Protein AF-A0A1F5KHG3-F1 (afdb_monomer)

Sequence (139 aa):
MATGLIWLKSSYGKFASGNFVQNLGGTLEKFASKNPYPWEKSFLNQVALPNASFLGTLVLWGEAFAALALTLVSLSLLLKVKTPDFARIILVLGLLVGVILNLIFFLAAGWTSPSTESVNLIMLAIQAIAVVSILRQKA

Secondary structure (DSSP, 8-state):
-HHHHHHHHHHHHHHHHS-HHHHHHHHHHHHHHH-S-HHHHHHIIIIITTTHHHHHHHHHHHHHHHHHIIIIIHHHHHTT----TTHHHHHHHHHHHHHHHHHHHHHHHGGG-HHHHHHHHHHHHHHHHHHHHHHHTT-

Mean predicted aligned error: 3.02 Å

pLDDT: mean 95.53, std 6.14, range [46.94, 98.5]

Structure (mmCIF, N/CA/C/O backbone):
data_AF-A0A1F5KHG3-F1
#
_entry.id   AF-A0A1F5KHG3-F1
#
loop_
_atom_site.group_PDB
_atom_site.id
_atom_site.type_symbol
_atom_site.label_atom_id
_atom_site.label_alt_id
_atom_site.label_comp_id
_atom_site.label_asym_id
_atom_site.label_entity_id
_atom_site.label_seq_id
_atom_site.pdbx_PDB_ins_code
_atom_site.Cartn_x
_atom_site.Cartn_y
_atom_site.Cartn_z
_atom_site.occupancy
_atom_site.B_iso_or_equiv
_atom_site.auth_seq_id
_atom_site.auth_comp_id
_atom_site.auth_asym_id
_atom_site.auth_atom_id
_atom_site.pdbx_PDB_model_num
ATOM 1 N N . MET A 1 1 ? -3.533 -1.345 12.931 1.00 82.62 1 MET A N 1
ATOM 2 C CA . MET A 1 1 ? -2.457 -0.390 13.290 1.00 82.62 1 MET A CA 1
ATOM 3 C C . MET A 1 1 ? -1.131 -0.673 12.582 1.00 82.62 1 MET A C 1
ATOM 5 O O . MET A 1 1 ? -0.690 0.204 11.857 1.00 82.62 1 MET A O 1
ATOM 9 N N . ALA A 1 2 ? -0.508 -1.854 12.724 1.00 91.00 2 ALA A N 1
ATOM 10 C CA . ALA A 1 2 ? 0.825 -2.128 12.151 1.00 91.00 2 ALA A CA 1
ATOM 11 C C . ALA A 1 2 ? 0.941 -1.845 10.636 1.00 91.00 2 ALA A C 1
ATOM 13 O O . ALA A 1 2 ? 1.841 -1.128 10.212 1.00 91.00 2 ALA A O 1
ATOM 14 N N . THR A 1 3 ? -0.015 -2.318 9.831 1.00 95.06 3 THR A N 1
ATOM 15 C CA . THR A 1 3 ? -0.063 -2.038 8.383 1.00 95.06 3 THR A CA 1
ATOM 16 C C . THR A 1 3 ? -0.216 -0.547 8.075 1.00 95.06 3 THR A C 1
ATOM 18 O O . THR A 1 3 ? 0.381 -0.061 7.122 1.00 95.06 3 THR A O 1
ATOM 21 N N . GLY A 1 4 ? -0.950 0.199 8.907 1.00 96.19 4 GLY A N 1
ATOM 22 C CA . GLY A 1 4 ? -1.072 1.654 8.794 1.00 96.19 4 GLY A CA 1
ATOM 23 C C . GLY A 1 4 ? 0.258 2.379 8.993 1.00 96.19 4 GLY A C 1
ATOM 24 O O . GLY A 1 4 ? 0.570 3.279 8.224 1.00 96.19 4 GLY A O 1
ATOM 25 N N . LEU A 1 5 ? 1.079 1.941 9.954 1.00 96.31 5 LEU A N 1
ATOM 26 C CA . LEU A 1 5 ? 2.409 2.518 10.189 1.00 96.31 5 LEU A CA 1
ATOM 27 C C . LEU A 1 5 ? 3.381 2.236 9.035 1.00 96.31 5 LEU A C 1
ATOM 29 O O . LEU A 1 5 ? 4.178 3.102 8.679 1.00 96.31 5 LEU A O 1
ATOM 33 N N . ILE A 1 6 ? 3.295 1.048 8.426 1.00 96.56 6 ILE A N 1
ATOM 34 C CA . ILE A 1 6 ? 4.078 0.710 7.228 1.00 96.56 6 ILE A CA 1
ATOM 35 C C . ILE A 1 6 ? 3.695 1.642 6.074 1.00 96.56 6 ILE A C 1
ATOM 37 O O . ILE A 1 6 ? 4.574 2.258 5.468 1.00 96.56 6 ILE A O 1
ATOM 41 N N . TRP A 1 7 ? 2.392 1.804 5.820 1.00 97.56 7 TRP A N 1
ATOM 42 C CA . T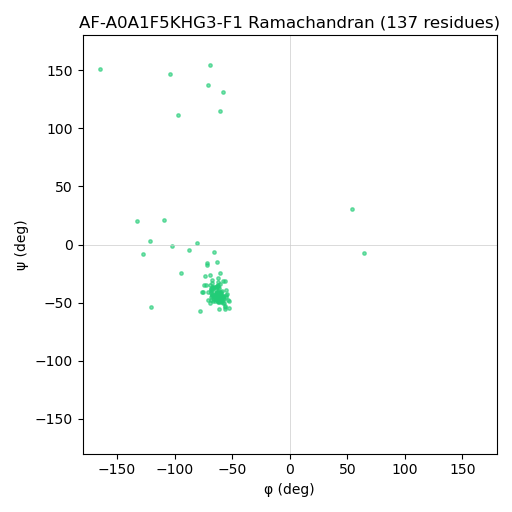RP A 1 7 ? 1.902 2.738 4.808 1.00 97.56 7 TRP A CA 1
ATOM 43 C C . TRP A 1 7 ? 2.316 4.175 5.104 1.00 97.56 7 TRP A C 1
ATOM 45 O O . TRP A 1 7 ? 2.755 4.861 4.191 1.00 97.56 7 TRP A O 1
ATOM 55 N N . LEU A 1 8 ? 2.265 4.608 6.367 1.00 97.31 8 LEU A N 1
ATOM 56 C CA . LEU A 1 8 ? 2.655 5.959 6.768 1.00 97.31 8 LEU A CA 1
ATOM 57 C C . LEU A 1 8 ? 4.130 6.234 6.473 1.00 97.31 8 LEU A C 1
ATOM 59 O O . LEU A 1 8 ? 4.461 7.282 5.924 1.00 97.31 8 LEU A O 1
ATOM 63 N N . LYS A 1 9 ? 5.014 5.279 6.788 1.00 97.19 9 LYS A N 1
ATOM 64 C CA . LYS A 1 9 ? 6.439 5.377 6.452 1.00 97.19 9 LYS A CA 1
ATOM 65 C C . LYS A 1 9 ? 6.652 5.443 4.935 1.00 97.19 9 LYS A C 1
ATOM 67 O O . LYS A 1 9 ? 7.442 6.269 4.480 1.00 97.19 9 LYS A O 1
ATOM 72 N N . SER A 1 10 ? 5.949 4.605 4.167 1.00 95.69 10 SER A N 1
ATOM 73 C CA . SER A 1 10 ? 6.010 4.605 2.696 1.00 95.69 10 SER A CA 1
ATOM 74 C C . SER A 1 10 ? 5.550 5.942 2.112 1.00 95.69 10 SER A C 1
ATOM 76 O O . SER A 1 10 ? 6.309 6.604 1.402 1.00 95.69 10 SER A O 1
ATOM 78 N N . SER A 1 11 ? 4.339 6.384 2.461 1.00 96.75 11 SER A N 1
ATOM 79 C CA . SER A 1 11 ? 3.742 7.606 1.927 1.00 96.75 11 SER A CA 1
ATOM 80 C C . SER A 1 11 ? 4.553 8.837 2.317 1.00 96.75 11 SER A C 1
ATOM 82 O O . SER A 1 11 ? 4.819 9.680 1.465 1.00 96.75 11 SER A O 1
ATOM 84 N N . TYR A 1 12 ? 5.010 8.922 3.573 1.00 97.31 12 TYR A N 1
ATOM 85 C CA . TYR A 1 12 ? 5.877 10.011 4.023 1.00 97.31 12 TYR A CA 1
ATOM 86 C C . TYR A 1 12 ? 7.159 10.088 3.191 1.00 97.31 12 TYR A C 1
ATOM 88 O O . TYR A 1 12 ? 7.496 11.163 2.704 1.00 97.31 12 TYR A O 1
ATOM 96 N N . GLY A 1 13 ? 7.837 8.957 2.961 1.00 96.88 13 GLY A N 1
ATOM 97 C CA . GLY A 1 13 ? 9.040 8.918 2.126 1.00 96.88 13 GLY A CA 1
ATOM 98 C C . GLY A 1 13 ? 8.786 9.419 0.702 1.00 96.88 13 GLY A C 1
ATOM 99 O O . GLY A 1 13 ? 9.587 10.179 0.159 1.00 96.88 13 GLY A O 1
ATOM 100 N N . LYS A 1 14 ? 7.638 9.064 0.116 1.00 97.19 14 LYS A N 1
ATOM 101 C CA . LYS A 1 14 ? 7.253 9.508 -1.230 1.00 97.19 14 LYS A CA 1
ATOM 102 C C . LYS A 1 14 ? 6.960 11.005 -1.290 1.00 97.19 14 LYS A C 1
ATOM 104 O O . LYS A 1 14 ? 7.477 11.667 -2.186 1.00 97.19 14 LYS A O 1
ATOM 109 N N . PHE A 1 15 ? 6.212 11.555 -0.332 1.00 97.00 15 PHE A N 1
ATOM 110 C CA . PHE A 1 15 ? 5.983 13.003 -0.258 1.00 97.00 15 PHE A CA 1
ATOM 111 C C . PHE A 1 15 ? 7.274 13.777 0.000 1.00 97.00 15 PHE A C 1
ATOM 113 O O . PHE A 1 15 ? 7.551 14.741 -0.706 1.00 97.00 15 PHE A O 1
ATOM 120 N N . ALA A 1 16 ? 8.085 13.331 0.962 1.00 97.12 16 ALA A N 1
ATOM 121 C CA . ALA A 1 16 ? 9.337 13.988 1.321 1.00 97.12 16 ALA A CA 1
ATOM 122 C C . ALA A 1 16 ? 10.342 14.010 0.159 1.00 97.12 16 ALA A C 1
ATOM 124 O O . ALA A 1 16 ? 11.100 14.964 0.025 1.00 97.12 16 ALA A O 1
ATOM 125 N N . SER A 1 17 ? 10.330 12.986 -0.704 1.00 94.94 17 SER A N 1
ATOM 126 C CA . SER A 1 17 ? 11.184 12.951 -1.897 1.00 94.94 17 SER A CA 1
ATOM 127 C C . SER A 1 17 ? 10.795 13.969 -2.976 1.00 94.94 17 SER A C 1
ATOM 129 O O . SER A 1 17 ? 11.634 14.335 -3.794 1.00 94.94 17 SER A O 1
ATOM 131 N N . GLY A 1 18 ? 9.523 14.382 -3.036 1.00 94.62 18 GLY A N 1
ATOM 132 C CA . GLY A 1 18 ? 8.986 15.289 -4.058 1.00 94.62 18 GLY A CA 1
ATOM 133 C C . GLY A 1 18 ? 8.988 14.760 -5.502 1.00 94.62 18 GLY A C 1
ATOM 134 O O . GLY A 1 18 ? 8.407 15.396 -6.376 1.00 94.62 18 GLY A O 1
ATOM 135 N N . ASN A 1 19 ? 9.596 13.601 -5.772 1.00 95.94 19 ASN A N 1
ATOM 136 C CA . ASN A 1 19 ? 9.864 13.108 -7.127 1.00 95.94 19 ASN A CA 1
ATOM 137 C C . ASN A 1 19 ? 9.232 11.739 -7.435 1.00 95.94 19 ASN A C 1
ATOM 139 O O . ASN A 1 19 ? 9.404 11.219 -8.535 1.00 95.94 19 ASN A O 1
ATOM 143 N N . PHE A 1 20 ? 8.467 11.156 -6.502 1.00 96.94 20 PHE A N 1
ATOM 144 C CA . PHE A 1 20 ? 7.858 9.831 -6.672 1.00 96.94 20 PHE A CA 1
ATOM 145 C C . PHE A 1 20 ? 7.050 9.700 -7.973 1.00 96.94 20 PHE A C 1
ATOM 147 O O . PHE A 1 20 ? 7.245 8.749 -8.723 1.00 96.94 20 PHE A O 1
ATOM 154 N N . VAL A 1 21 ? 6.170 10.667 -8.260 1.00 97.19 21 VAL A N 1
ATOM 155 C CA . VAL A 1 21 ? 5.301 10.631 -9.450 1.00 97.19 21 VAL A CA 1
ATOM 156 C C . VAL A 1 21 ? 6.121 10.690 -10.741 1.00 97.19 21 VAL A C 1
ATOM 158 O O . VAL A 1 21 ? 5.851 9.940 -11.673 1.00 97.19 21 VAL A O 1
ATOM 161 N N . GLN A 1 22 ? 7.152 11.536 -10.773 1.00 96.06 22 GLN A N 1
ATOM 162 C CA . GLN A 1 22 ? 8.046 11.699 -11.924 1.00 96.06 22 GLN A CA 1
ATOM 163 C C . GLN A 1 22 ? 8.882 10.434 -12.169 1.00 96.06 22 GLN A C 1
ATOM 165 O O . GLN A 1 22 ? 9.093 10.034 -13.310 1.00 96.06 22 GLN A O 1
ATOM 170 N N . ASN A 1 23 ? 9.301 9.765 -11.093 1.00 96.56 23 ASN A N 1
ATOM 171 C CA . ASN A 1 23 ? 10.153 8.576 -11.144 1.00 96.56 23 ASN A CA 1
ATOM 172 C C . ASN A 1 23 ? 9.375 7.256 -11.284 1.00 96.56 23 ASN A C 1
ATOM 174 O O . ASN A 1 23 ? 9.987 6.189 -11.413 1.00 96.56 23 ASN A O 1
ATOM 178 N N . LEU A 1 24 ? 8.037 7.290 -11.258 1.00 97.38 24 LEU A N 1
ATOM 179 C CA . LEU A 1 24 ? 7.238 6.069 -11.321 1.00 97.38 24 LEU A CA 1
ATOM 180 C C . LEU A 1 24 ? 7.431 5.331 -12.651 1.00 97.38 24 LEU A C 1
ATOM 182 O O . LEU A 1 24 ? 7.490 4.105 -12.640 1.00 97.38 24 LEU A O 1
ATOM 186 N N . GLY A 1 25 ? 7.587 6.049 -13.770 1.00 97.69 25 GLY A N 1
ATOM 187 C CA . GLY A 1 25 ? 7.790 5.444 -15.092 1.00 97.69 25 GLY A CA 1
ATOM 188 C C . GLY A 1 25 ? 8.943 4.437 -15.100 1.00 97.69 25 GLY A C 1
ATOM 189 O O . GLY A 1 25 ? 8.723 3.258 -15.357 1.00 97.69 25 GLY A O 1
ATOM 190 N N . GLY A 1 26 ? 10.140 4.851 -14.671 1.00 97.69 26 GLY A N 1
ATOM 191 C CA . GLY A 1 26 ? 11.296 3.946 -14.589 1.00 97.69 26 GLY A CA 1
ATOM 192 C C . GLY A 1 26 ? 11.097 2.776 -13.613 1.00 97.69 26 GLY A C 1
ATOM 193 O O . GLY A 1 26 ? 11.616 1.678 -13.820 1.00 97.69 26 GLY A O 1
ATOM 194 N N . THR A 1 27 ? 10.290 2.965 -12.563 1.00 97.06 27 THR A N 1
ATOM 195 C CA . THR A 1 27 ? 9.908 1.868 -11.657 1.00 97.06 27 THR A CA 1
ATOM 196 C C . THR A 1 27 ? 9.015 0.845 -12.365 1.00 97.06 27 THR A C 1
ATOM 198 O O . THR A 1 27 ? 9.245 -0.358 -12.241 1.00 97.06 27 THR A O 1
ATOM 201 N N . LEU A 1 28 ? 8.032 1.306 -13.142 1.00 98.19 28 LEU A N 1
ATOM 202 C CA . LEU A 1 28 ? 7.141 0.445 -13.923 1.00 98.19 28 LEU A CA 1
ATOM 203 C C . LEU A 1 28 ? 7.887 -0.281 -15.052 1.00 98.19 28 LEU A C 1
ATOM 205 O O . LEU A 1 28 ? 7.629 -1.462 -15.270 1.00 98.19 28 LEU A O 1
ATOM 209 N N . GLU A 1 29 ? 8.859 0.362 -15.709 1.00 98.19 29 GLU A N 1
ATOM 210 C CA . GLU A 1 29 ? 9.738 -0.289 -16.697 1.00 98.19 29 GLU A CA 1
ATOM 211 C C . GLU A 1 29 ? 10.524 -1.436 -16.058 1.00 98.19 29 GLU A C 1
ATOM 213 O O . GLU A 1 29 ? 10.557 -2.560 -16.573 1.00 98.19 29 GLU A O 1
ATOM 218 N N . LYS A 1 30 ? 11.109 -1.184 -14.878 1.00 97.81 30 LYS A N 1
ATOM 219 C CA . LYS A 1 30 ? 11.792 -2.222 -14.105 1.00 97.81 30 LYS A CA 1
ATOM 220 C C . LYS A 1 30 ? 10.839 -3.367 -13.774 1.00 97.81 30 LYS A C 1
ATOM 222 O O . LYS A 1 30 ? 11.218 -4.524 -13.963 1.00 97.81 30 LYS A O 1
ATOM 227 N N . PHE A 1 31 ? 9.626 -3.066 -13.311 1.00 97.88 31 PHE A N 1
ATOM 228 C CA . PHE A 1 31 ? 8.616 -4.078 -13.005 1.00 97.88 31 PHE A CA 1
ATOM 229 C C . PHE A 1 31 ? 8.234 -4.892 -14.239 1.00 97.88 31 PHE A C 1
ATOM 231 O O . PHE A 1 31 ? 8.192 -6.112 -14.145 1.00 97.88 31 PHE A O 1
ATOM 238 N N . ALA A 1 32 ? 8.066 -4.272 -15.406 1.00 98.00 32 ALA A N 1
ATOM 239 C CA . ALA A 1 32 ? 7.735 -4.974 -16.643 1.00 98.00 32 ALA A CA 1
ATOM 240 C C . ALA A 1 32 ? 8.876 -5.878 -17.152 1.00 98.00 32 ALA A C 1
ATOM 242 O O . ALA A 1 32 ? 8.611 -6.950 -17.698 1.00 98.00 32 ALA A O 1
ATOM 243 N N . SER A 1 33 ? 10.141 -5.492 -16.944 1.00 97.44 33 SER A N 1
ATOM 244 C CA . SER A 1 33 ? 11.312 -6.134 -17.569 1.00 97.44 33 SER A CA 1
ATOM 245 C C . SER A 1 33 ? 11.421 -7.653 -17.353 1.00 97.44 33 SER A C 1
ATOM 247 O O . SER A 1 33 ? 11.717 -8.397 -18.289 1.00 97.44 33 SER A O 1
ATOM 249 N N . LYS A 1 34 ? 11.158 -8.145 -16.136 1.00 96.81 34 LYS A N 1
ATOM 250 C CA . LYS A 1 34 ? 11.281 -9.571 -15.778 1.00 96.81 34 LYS A CA 1
ATOM 251 C C . LYS A 1 34 ? 10.064 -10.113 -15.025 1.00 96.81 34 LYS A C 1
ATOM 253 O O . LYS A 1 34 ? 10.159 -11.166 -14.405 1.00 96.81 34 LYS A O 1
ATOM 258 N N . ASN A 1 35 ? 8.911 -9.448 -15.120 1.00 97.94 35 ASN A N 1
ATOM 259 C CA . ASN A 1 35 ? 7.688 -9.945 -14.491 1.00 97.94 35 ASN A CA 1
ATOM 260 C C . ASN A 1 35 ? 7.319 -11.358 -15.003 1.00 97.94 35 ASN A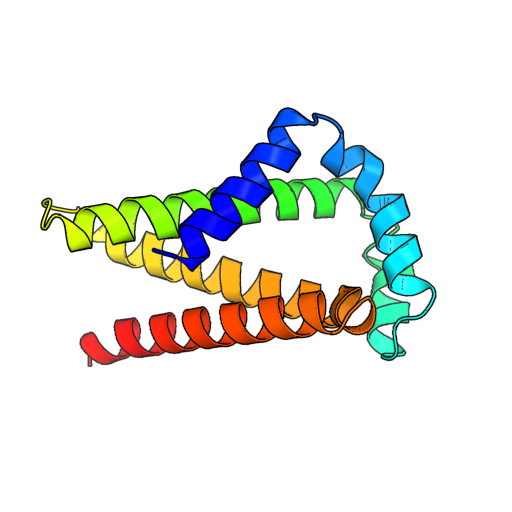 C 1
ATOM 262 O O . ASN A 1 35 ? 7.318 -11.583 -16.220 1.00 97.94 35 ASN A O 1
ATOM 266 N N . PRO A 1 36 ? 7.023 -12.325 -14.122 1.00 97.50 36 PRO A N 1
ATOM 267 C CA . PRO A 1 36 ? 6.699 -13.688 -14.531 1.00 97.50 36 PRO A CA 1
ATOM 268 C C . PRO A 1 36 ? 5.321 -13.811 -15.197 1.00 97.50 36 PRO A C 1
ATOM 270 O O . PRO A 1 36 ? 5.082 -14.794 -15.891 1.00 97.50 36 PRO A O 1
ATOM 273 N N . TYR A 1 37 ? 4.427 -12.831 -15.030 1.00 97.25 37 TYR A N 1
ATOM 274 C CA . TYR A 1 37 ? 3.060 -12.870 -15.543 1.00 97.25 37 TYR A CA 1
ATOM 275 C C . TYR A 1 37 ? 2.950 -12.121 -16.886 1.00 97.25 37 TYR A C 1
ATOM 277 O O . TYR A 1 37 ? 3.058 -10.892 -16.914 1.00 97.25 37 TYR A O 1
ATOM 285 N N . PRO A 1 38 ? 2.703 -12.807 -18.022 1.00 97.44 38 PRO A N 1
ATOM 286 C CA . PRO A 1 38 ? 2.661 -12.150 -19.333 1.00 97.44 38 PRO A CA 1
ATOM 287 C C . PRO A 1 38 ? 1.557 -11.094 -19.463 1.00 97.44 38 PRO A C 1
ATOM 289 O O . PRO A 1 38 ? 1.760 -10.054 -20.087 1.00 97.44 38 PRO A O 1
ATOM 292 N N . TRP A 1 39 ? 0.398 -11.334 -18.849 1.00 97.56 39 TRP A N 1
ATOM 293 C CA . TRP A 1 39 ? -0.721 -10.393 -18.867 1.00 97.56 39 TRP A CA 1
ATOM 294 C C . TRP A 1 39 ? -0.407 -9.123 -18.059 1.00 97.56 39 TRP A C 1
ATOM 296 O O . TRP A 1 39 ? -0.713 -8.027 -18.521 1.00 97.56 39 TRP A O 1
ATOM 306 N N . GLU A 1 40 ? 0.283 -9.250 -16.920 1.00 97.94 40 GLU A N 1
ATOM 307 C CA . GLU A 1 40 ? 0.715 -8.105 -16.110 1.00 97.94 40 GLU A CA 1
ATOM 308 C C . GLU A 1 40 ? 1.791 -7.309 -16.851 1.00 97.94 40 GLU A C 1
ATOM 310 O O . GLU A 1 40 ? 1.726 -6.088 -16.898 1.00 97.94 40 GLU A O 1
ATOM 315 N N . LYS A 1 41 ? 2.734 -7.974 -17.538 1.00 98.06 41 LYS A N 1
ATOM 316 C CA . LYS A 1 41 ? 3.672 -7.285 -18.446 1.00 98.06 41 LYS A CA 1
ATOM 317 C C . LYS A 1 41 ? 2.942 -6.472 -19.506 1.00 98.06 41 LYS A C 1
ATOM 319 O O . LYS A 1 41 ? 3.332 -5.340 -19.782 1.00 98.06 41 LYS A O 1
ATOM 324 N N . SER A 1 42 ? 1.917 -7.055 -20.127 1.00 98.06 42 SER A N 1
ATOM 325 C CA . SER A 1 42 ? 1.119 -6.365 -21.141 1.00 98.06 42 SER A CA 1
ATOM 326 C C . SER A 1 42 ? 0.423 -5.146 -20.544 1.00 98.06 42 SER A C 1
ATOM 328 O O . SER A 1 42 ? 0.516 -4.060 -21.106 1.00 98.06 42 SER A O 1
ATOM 330 N N . PHE A 1 43 ? -0.202 -5.298 -19.375 1.00 98.00 43 PHE A N 1
ATOM 331 C CA . PHE A 1 43 ? -0.839 -4.202 -18.650 1.00 98.00 43 PHE A CA 1
ATOM 332 C C . PHE A 1 43 ? 0.158 -3.092 -18.284 1.00 98.00 43 PHE A C 1
ATOM 334 O O . PHE A 1 43 ? -0.094 -1.919 -18.564 1.00 98.00 43 PHE A O 1
ATOM 341 N N . LEU A 1 44 ? 1.319 -3.451 -17.730 1.00 98.38 44 LEU A N 1
ATOM 342 C CA . LEU A 1 44 ? 2.360 -2.498 -17.357 1.00 98.38 44 LEU A CA 1
ATOM 343 C C . LEU A 1 44 ? 2.852 -1.695 -18.568 1.00 98.38 44 LEU A C 1
ATOM 345 O O . LEU A 1 44 ? 2.955 -0.476 -18.481 1.00 98.38 44 LEU A O 1
ATOM 349 N N . ASN A 1 45 ? 3.095 -2.354 -19.703 1.00 98.38 45 ASN A N 1
ATOM 350 C CA . ASN A 1 45 ? 3.595 -1.702 -20.917 1.00 98.38 4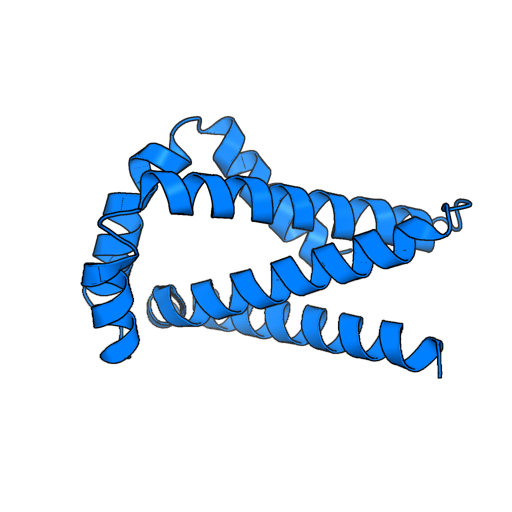5 ASN A CA 1
ATOM 351 C C . ASN A 1 45 ? 2.537 -0.881 -21.660 1.00 98.38 45 ASN A C 1
ATOM 353 O O . ASN A 1 45 ? 2.843 0.195 -22.163 1.00 98.38 45 ASN A O 1
ATOM 357 N N . GLN A 1 46 ? 1.306 -1.381 -21.758 1.00 98.06 46 GLN A N 1
ATOM 358 C CA . GLN A 1 46 ? 0.278 -0.783 -22.617 1.00 98.06 46 GLN A CA 1
ATOM 359 C C . GLN A 1 46 ? -0.632 0.195 -21.875 1.00 98.06 46 GLN A C 1
ATOM 361 O O . GLN A 1 46 ? -1.217 1.075 -22.498 1.00 98.06 46 GLN A O 1
ATOM 366 N N . VAL A 1 47 ? -0.762 0.050 -20.555 1.00 97.81 47 VAL A N 1
ATOM 367 C CA . VAL A 1 47 ? -1.677 0.857 -19.741 1.00 97.81 47 VAL A CA 1
ATOM 368 C C . VAL A 1 47 ? -0.913 1.630 -18.678 1.00 97.81 47 VAL A C 1
ATOM 370 O O . VAL A 1 47 ? -1.049 2.851 -18.611 1.00 97.81 47 VAL A O 1
ATOM 373 N N . ALA A 1 48 ? -0.097 0.963 -17.857 1.00 97.56 48 ALA A N 1
ATOM 374 C CA . ALA A 1 48 ? 0.491 1.628 -16.698 1.00 97.56 48 ALA A CA 1
ATOM 375 C C . ALA A 1 48 ? 1.567 2.654 -17.077 1.00 97.56 48 ALA A C 1
ATOM 377 O O . ALA A 1 48 ? 1.526 3.786 -16.602 1.00 97.56 48 ALA A O 1
ATOM 378 N N . LEU A 1 49 ? 2.500 2.277 -17.954 1.00 97.81 49 LEU A N 1
ATOM 379 C CA . LEU A 1 49 ? 3.603 3.130 -18.394 1.00 97.81 49 LEU A CA 1
ATOM 380 C C . LEU A 1 49 ? 3.132 4.408 -19.106 1.00 97.81 49 LEU A C 1
ATOM 382 O O . LEU A 1 49 ? 3.539 5.490 -18.677 1.00 97.81 49 LEU A O 1
ATOM 386 N N . PRO A 1 50 ? 2.219 4.348 -20.098 1.00 98.25 50 PRO A N 1
ATOM 387 C CA . PRO A 1 50 ? 1.685 5.555 -20.734 1.00 98.25 50 PRO A CA 1
ATOM 388 C C . PRO A 1 50 ? 0.959 6.498 -19.766 1.00 98.25 50 PRO A C 1
ATOM 390 O O . PRO A 1 50 ? 0.886 7.699 -20.009 1.00 98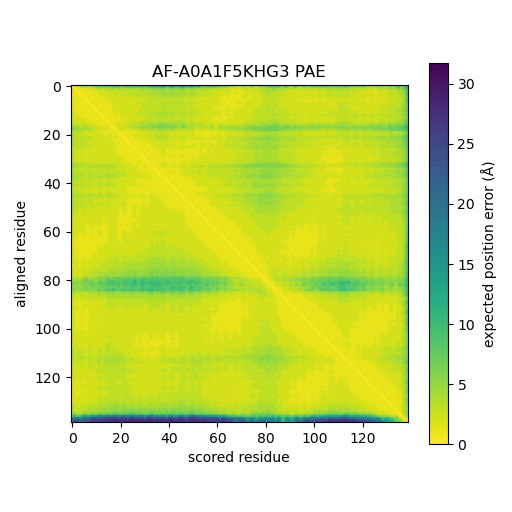.25 50 PRO A O 1
ATOM 393 N N . ASN A 1 51 ? 0.440 5.968 -18.653 1.00 98.19 51 ASN A N 1
ATOM 394 C CA . ASN A 1 51 ? -0.320 6.715 -17.650 1.00 98.19 51 ASN A CA 1
ATOM 395 C C . ASN A 1 51 ? 0.449 6.892 -16.327 1.00 98.19 51 ASN A C 1
ATOM 397 O O . ASN A 1 51 ? -0.167 7.144 -15.286 1.00 98.19 51 ASN A O 1
ATOM 401 N N . ALA A 1 52 ? 1.783 6.770 -16.342 1.00 97.62 52 ALA A N 1
ATOM 402 C CA . ALA A 1 52 ? 2.597 6.693 -15.129 1.00 97.62 52 ALA A CA 1
ATOM 403 C C . ALA A 1 52 ? 2.381 7.882 -14.179 1.00 97.62 52 ALA A C 1
ATOM 405 O O . ALA A 1 52 ? 2.202 7.677 -12.984 1.00 97.62 52 ALA A O 1
ATOM 406 N N . SER A 1 53 ? 2.309 9.119 -14.677 1.00 97.56 53 SER A N 1
ATOM 407 C CA . SER A 1 53 ? 2.089 10.299 -13.821 1.00 97.56 53 SER A CA 1
ATOM 408 C C . SER A 1 53 ? 0.725 10.286 -13.118 1.00 97.56 53 SER A C 1
ATOM 410 O O . SER A 1 53 ? 0.606 10.652 -11.944 1.00 97.56 53 SER A O 1
ATOM 412 N N . PHE A 1 54 ? -0.317 9.835 -13.820 1.00 97.88 54 PHE A N 1
ATOM 413 C CA . PHE A 1 54 ? -1.661 9.735 -13.257 1.00 97.88 54 PHE A CA 1
ATOM 414 C C . PHE A 1 54 ? -1.725 8.627 -12.200 1.00 97.88 54 PHE A C 1
ATOM 416 O O . PHE A 1 54 ? -2.127 8.873 -11.062 1.00 97.88 54 PHE A O 1
ATOM 423 N N . LEU A 1 55 ? -1.235 7.431 -12.538 1.00 97.38 55 LEU A N 1
ATOM 424 C CA . LEU A 1 55 ? -1.176 6.309 -11.602 1.00 97.38 55 LEU A CA 1
ATOM 425 C C . LEU A 1 55 ? -0.268 6.604 -10.406 1.00 97.38 55 LEU A C 1
ATOM 427 O O . LEU A 1 55 ? -0.596 6.229 -9.288 1.00 97.38 55 LEU A O 1
ATOM 431 N N . GLY A 1 56 ? 0.831 7.329 -10.606 1.00 97.44 56 GLY A N 1
ATOM 432 C CA . GLY A 1 56 ? 1.730 7.759 -9.536 1.00 97.44 56 GLY A CA 1
ATOM 433 C C . GLY A 1 56 ? 1.037 8.666 -8.542 1.00 97.44 56 GLY A C 1
ATOM 434 O O . GLY A 1 56 ? 1.174 8.474 -7.337 1.00 97.44 56 GLY A O 1
ATOM 435 N N . THR A 1 57 ? 0.232 9.604 -9.037 1.00 98.06 57 THR A N 1
ATOM 436 C CA . THR A 1 57 ? -0.610 10.452 -8.189 1.00 98.06 57 THR A CA 1
ATOM 437 C C . THR A 1 57 ? -1.619 9.612 -7.402 1.00 98.06 57 THR A C 1
ATOM 439 O O . THR A 1 57 ? -1.734 9.781 -6.188 1.00 98.06 57 THR A O 1
ATOM 442 N N . LEU A 1 58 ? -2.304 8.665 -8.053 1.00 97.88 58 LEU A N 1
ATOM 443 C CA . LEU A 1 58 ? -3.264 7.779 -7.384 1.00 97.88 58 LEU A CA 1
ATOM 444 C C . LEU A 1 58 ? -2.609 6.896 -6.319 1.00 97.88 58 LEU A C 1
ATOM 446 O O . LEU A 1 58 ? -3.144 6.771 -5.222 1.00 97.88 58 LEU A O 1
ATOM 450 N N . VAL A 1 59 ? -1.447 6.312 -6.613 1.00 97.69 59 VAL A N 1
ATOM 451 C CA . VAL A 1 59 ? -0.687 5.497 -5.660 1.00 97.69 59 VAL A CA 1
ATOM 452 C C . VAL A 1 59 ? -0.235 6.348 -4.477 1.00 97.69 59 VAL A C 1
ATOM 454 O O . VAL A 1 59 ? -0.440 5.952 -3.334 1.00 97.69 59 VAL A O 1
ATOM 457 N N . LEU A 1 60 ? 0.333 7.532 -4.726 1.00 97.88 60 LEU A N 1
ATOM 458 C CA . LEU A 1 60 ? 0.810 8.430 -3.674 1.00 97.88 60 LEU A CA 1
ATOM 459 C C . LEU A 1 60 ? -0.308 8.785 -2.684 1.00 97.88 60 LEU A C 1
ATOM 461 O O . LEU A 1 60 ? -0.142 8.630 -1.473 1.00 97.88 60 LEU A O 1
ATOM 465 N N . TRP A 1 61 ? -1.458 9.223 -3.200 1.00 98.25 61 TRP A N 1
ATOM 466 C CA . TRP A 1 61 ? -2.597 9.604 -2.367 1.00 98.25 61 TRP A CA 1
ATOM 467 C C . TRP A 1 61 ? -3.331 8.405 -1.771 1.00 98.25 61 TRP A C 1
ATOM 469 O O . TRP A 1 61 ? -3.777 8.479 -0.627 1.00 98.25 61 TRP A O 1
ATOM 479 N N . GLY A 1 62 ? -3.421 7.289 -2.495 1.00 98.12 62 GLY A N 1
ATOM 480 C CA . GLY A 1 62 ? -4.008 6.046 -2.001 1.00 98.12 62 GLY A CA 1
ATOM 481 C C . GLY A 1 62 ? -3.242 5.492 -0.801 1.00 98.12 62 GLY A C 1
ATOM 482 O O . GLY A 1 62 ? -3.849 5.149 0.214 1.00 98.12 62 GLY A O 1
ATOM 483 N N . GLU A 1 63 ? -1.908 5.486 -0.868 1.00 98.00 63 GLU A N 1
ATOM 484 C CA . GLU A 1 63 ? -1.061 5.095 0.262 1.00 98.00 63 GLU A CA 1
ATOM 485 C C . GLU A 1 63 ? -1.225 6.029 1.453 1.00 98.00 63 GLU A C 1
ATOM 487 O O . GLU A 1 63 ? -1.350 5.561 2.581 1.00 98.00 63 GLU A O 1
ATOM 492 N N . ALA A 1 64 ? -1.270 7.340 1.214 1.00 98.25 64 ALA A N 1
ATOM 493 C CA . ALA A 1 64 ? -1.466 8.331 2.267 1.00 98.25 64 ALA A CA 1
ATOM 494 C C . ALA A 1 64 ? -2.822 8.166 2.963 1.00 98.25 64 ALA A C 1
ATOM 496 O O . ALA A 1 64 ? -2.915 8.187 4.191 1.00 98.25 64 ALA A O 1
ATOM 497 N N . PHE A 1 65 ? -3.879 7.956 2.180 1.00 98.38 65 PHE A N 1
ATOM 498 C CA . PHE A 1 65 ? -5.214 7.706 2.697 1.00 98.38 65 PHE A CA 1
ATOM 499 C C . PHE A 1 65 ? -5.253 6.422 3.531 1.00 98.38 65 PHE A C 1
ATOM 501 O O . PHE A 1 65 ? -5.708 6.453 4.675 1.00 98.38 65 PHE A O 1
ATOM 508 N N . ALA A 1 66 ? -4.722 5.312 3.005 1.00 98.19 66 ALA A N 1
ATOM 509 C CA . ALA A 1 66 ? -4.634 4.056 3.744 1.00 98.19 66 ALA A CA 1
ATOM 510 C C . ALA A 1 66 ? -3.801 4.219 5.027 1.00 98.19 66 ALA A C 1
ATOM 512 O O . ALA A 1 66 ? -4.218 3.766 6.092 1.00 98.19 66 ALA A O 1
ATOM 513 N N . ALA A 1 67 ? -2.669 4.924 4.972 1.00 97.88 67 ALA A N 1
ATOM 514 C CA . ALA A 1 67 ? -1.831 5.211 6.130 1.00 97.88 67 ALA A CA 1
ATOM 515 C C . ALA A 1 67 ? -2.608 5.913 7.247 1.00 97.88 67 ALA A C 1
ATOM 517 O O . ALA A 1 67 ? -2.615 5.443 8.389 1.00 97.88 67 ALA A O 1
ATOM 518 N N . LEU A 1 68 ? -3.286 7.015 6.920 1.00 97.62 68 LEU A N 1
ATOM 519 C CA . LEU A 1 68 ? -4.025 7.820 7.888 1.00 97.62 68 LEU A CA 1
ATOM 520 C C . LEU A 1 68 ? -5.252 7.075 8.418 1.00 97.62 68 LEU A C 1
ATOM 522 O O . LEU A 1 68 ? -5.422 6.979 9.632 1.00 97.62 68 LEU A O 1
ATOM 526 N N . ALA A 1 69 ? -6.064 6.487 7.537 1.00 97.31 69 ALA A N 1
ATOM 527 C CA . ALA A 1 69 ? -7.257 5.737 7.923 1.00 97.31 69 ALA A CA 1
ATOM 528 C C . ALA A 1 69 ? -6.909 4.560 8.846 1.00 97.31 69 ALA A C 1
ATOM 530 O O . ALA A 1 69 ? -7.501 4.398 9.915 1.00 97.31 69 ALA A O 1
ATOM 531 N N . LEU A 1 70 ? -5.911 3.755 8.472 1.00 97.50 70 LEU A N 1
ATOM 532 C CA . LEU A 1 70 ? -5.521 2.578 9.245 1.00 97.50 70 LEU A CA 1
ATOM 533 C C . LEU A 1 70 ? -4.803 2.942 10.543 1.00 97.50 70 LEU A C 1
ATOM 535 O O . LEU A 1 70 ? -4.967 2.225 11.529 1.00 97.50 70 LEU A O 1
ATOM 539 N N . THR A 1 71 ? -4.005 4.010 10.566 1.00 96.88 71 THR A N 1
ATOM 540 C CA . THR A 1 71 ? -3.263 4.414 11.769 1.00 96.88 71 THR A CA 1
ATOM 541 C C . THR A 1 71 ? -4.173 5.128 12.753 1.00 96.88 71 THR A C 1
ATOM 543 O O . THR A 1 71 ? -4.322 4.655 13.877 1.00 96.88 71 THR A O 1
ATOM 546 N N . LEU A 1 72 ? -4.816 6.220 12.332 1.00 95.44 72 LEU A N 1
ATOM 547 C CA . LEU A 1 72 ? -5.584 7.084 13.225 1.00 95.44 72 LEU A CA 1
ATOM 548 C C . LEU A 1 72 ? -6.813 6.364 13.769 1.00 95.44 72 LEU A C 1
ATOM 550 O O . LEU A 1 72 ? -6.995 6.325 14.981 1.00 95.44 72 LEU A O 1
ATOM 554 N N . VAL A 1 73 ? -7.609 5.713 12.911 1.00 94.62 73 VAL A N 1
ATOM 555 C CA . VAL A 1 73 ? -8.825 5.032 13.382 1.00 94.62 73 VAL A CA 1
ATOM 556 C C . VAL A 1 73 ? -8.474 3.836 14.269 1.00 94.62 73 VAL A C 1
ATOM 558 O O . VAL A 1 73 ? -9.076 3.673 15.327 1.00 94.62 73 VAL A O 1
ATOM 561 N N . SER A 1 74 ? -7.463 3.029 13.908 1.00 92.69 74 SER A N 1
ATOM 562 C CA . SER A 1 74 ? -7.027 1.927 14.786 1.00 92.69 74 SER A CA 1
ATOM 563 C C . SER A 1 74 ? -6.509 2.437 16.132 1.00 92.69 74 SER A C 1
ATOM 565 O O . SER A 1 74 ? -6.775 1.809 17.152 1.00 92.69 74 SER A O 1
ATOM 567 N N . LEU A 1 75 ? -5.760 3.545 16.144 1.00 94.56 75 LEU A N 1
ATOM 568 C CA . LEU A 1 75 ? -5.217 4.130 17.367 1.00 94.56 75 LEU A CA 1
ATOM 569 C C . LEU A 1 75 ? -6.333 4.679 18.259 1.00 94.56 75 LEU A C 1
ATOM 571 O O . LEU A 1 75 ? -6.342 4.406 19.455 1.00 94.56 75 LEU A O 1
ATOM 575 N N . SER A 1 76 ? -7.309 5.389 17.689 1.00 93.06 76 SER A N 1
ATOM 576 C CA . SER A 1 76 ? -8.472 5.872 18.438 1.00 93.06 76 SER A CA 1
ATOM 577 C C . SER A 1 76 ? -9.271 4.724 19.058 1.00 93.06 76 SER A C 1
ATOM 579 O O . SER A 1 76 ? -9.671 4.828 20.215 1.00 93.06 76 SER A O 1
ATOM 581 N N . LEU A 1 77 ? -9.450 3.611 18.333 1.00 90.00 77 LEU A N 1
ATOM 582 C CA . LEU A 1 77 ? -10.099 2.406 18.862 1.00 90.00 77 LEU A CA 1
ATOM 583 C C . LEU A 1 77 ? -9.286 1.763 19.996 1.00 90.00 77 LEU A C 1
ATOM 585 O O . LEU A 1 77 ? -9.855 1.404 21.025 1.00 90.00 77 LEU A O 1
ATOM 589 N N . LEU A 1 78 ? -7.962 1.656 19.839 1.00 90.94 78 LEU A N 1
ATOM 590 C CA . LEU A 1 78 ? -7.059 1.112 20.861 1.00 90.94 78 LEU A CA 1
ATOM 591 C C . LEU A 1 78 ? -7.097 1.941 22.154 1.00 90.94 78 LEU A C 1
ATOM 593 O O . LEU A 1 78 ? -7.164 1.389 23.249 1.00 90.94 78 LEU A O 1
ATOM 597 N N . LEU A 1 79 ? -7.104 3.267 22.020 1.00 95.00 79 LEU A N 1
ATOM 598 C CA . LEU A 1 79 ? -7.169 4.214 23.134 1.00 95.00 79 LEU A CA 1
ATOM 599 C C . LEU A 1 79 ? -8.593 4.421 23.676 1.00 95.00 79 LEU A C 1
ATOM 601 O O . LEU A 1 79 ? -8.782 5.221 24.589 1.00 95.00 79 LEU A O 1
ATOM 605 N N . LYS A 1 80 ? -9.598 3.720 23.127 1.00 92.12 80 LYS A N 1
ATOM 606 C CA . LYS A 1 80 ? -11.023 3.853 23.484 1.00 92.12 80 LYS A CA 1
ATOM 607 C C . LYS A 1 80 ? -11.542 5.295 23.397 1.00 92.12 80 LYS A C 1
ATOM 609 O O . LYS A 1 80 ? -12.455 5.685 24.123 1.00 92.12 80 LYS A O 1
ATOM 614 N N . VAL A 1 81 ? -10.970 6.089 22.495 1.00 93.50 81 VAL A N 1
ATOM 615 C CA . VAL A 1 81 ? -11.435 7.449 22.216 1.00 93.50 81 VAL A CA 1
ATOM 616 C C . VAL A 1 81 ? -12.769 7.355 21.483 1.00 93.50 81 VAL A C 1
ATOM 618 O O . VAL A 1 81 ? -12.933 6.534 20.577 1.00 93.50 81 VAL A O 1
ATOM 621 N N . LYS A 1 82 ? -13.732 8.203 21.859 1.00 90.88 82 LYS A N 1
ATOM 622 C CA . LYS A 1 82 ? -15.024 8.275 21.172 1.00 90.88 82 LYS A CA 1
ATOM 623 C C . LYS A 1 82 ? -14.785 8.652 19.708 1.00 90.88 82 LYS A C 1
ATOM 625 O O . LYS A 1 82 ? -14.308 9.745 19.416 1.00 90.88 82 LYS A O 1
ATOM 630 N N . THR A 1 83 ? -15.100 7.737 18.798 1.00 88.75 83 THR A N 1
ATOM 631 C CA . THR A 1 83 ? -14.990 7.955 17.352 1.00 88.75 83 THR A CA 1
ATOM 632 C C . THR A 1 83 ? -16.377 8.188 16.762 1.00 88.75 83 THR A C 1
ATOM 634 O O . THR A 1 83 ? -17.353 7.638 17.274 1.00 88.75 83 THR A O 1
ATOM 637 N N . PRO A 1 84 ? -16.503 9.027 15.723 1.00 89.88 84 PRO A N 1
ATOM 638 C CA . PRO A 1 84 ? -17.777 9.210 15.043 1.00 89.88 84 PRO A CA 1
ATOM 639 C C . PRO A 1 84 ? -18.161 7.943 14.266 1.00 89.88 84 PRO A C 1
ATOM 641 O O . PRO A 1 84 ? -17.288 7.198 13.821 1.00 89.88 84 PRO A O 1
ATOM 644 N N . ASP A 1 85 ? -19.456 7.730 14.027 1.00 86.25 85 ASP A N 1
ATOM 645 C CA . ASP A 1 85 ? -19.966 6.506 13.384 1.00 86.25 85 ASP A CA 1
ATOM 646 C C . ASP A 1 85 ? -19.357 6.249 11.993 1.00 86.25 85 ASP A C 1
ATOM 648 O O . ASP A 1 85 ? -19.119 5.103 11.596 1.00 86.25 85 ASP A O 1
ATOM 652 N N . PHE A 1 86 ? -19.021 7.318 11.263 1.00 91.19 86 PHE A N 1
ATOM 653 C CA . PHE A 1 86 ? -18.384 7.223 9.950 1.00 91.19 86 PHE A CA 1
ATOM 654 C C . PHE A 1 86 ? -16.916 6.758 10.009 1.00 91.19 86 PHE A C 1
ATOM 656 O O . PHE A 1 86 ? -16.381 6.316 8.991 1.00 91.19 86 PHE A O 1
ATOM 663 N N . ALA A 1 87 ? -16.252 6.788 11.173 1.00 92.62 87 ALA A N 1
ATOM 664 C CA . ALA A 1 87 ? -14.857 6.354 11.311 1.00 92.62 87 ALA A CA 1
ATOM 665 C C . ALA A 1 87 ? -14.677 4.879 10.926 1.00 92.62 87 ALA A C 1
ATOM 667 O O . ALA A 1 87 ? -13.672 4.506 10.322 1.00 92.62 87 ALA A O 1
ATOM 668 N N . ARG A 1 88 ? -15.686 4.039 11.195 1.00 90.31 88 ARG A N 1
ATOM 669 C CA . ARG A 1 88 ? -15.683 2.632 10.771 1.00 90.31 88 ARG A CA 1
ATOM 670 C C . ARG A 1 88 ? -15.724 2.493 9.249 1.00 90.31 88 ARG A C 1
ATOM 672 O O . ARG A 1 88 ? -15.071 1.603 8.714 1.00 90.31 88 ARG A O 1
ATOM 679 N N . ILE A 1 89 ? -16.456 3.367 8.557 1.00 93.62 89 ILE A N 1
ATOM 680 C CA . ILE A 1 89 ? -16.502 3.388 7.088 1.00 93.62 89 ILE A CA 1
ATOM 681 C C . ILE A 1 89 ? -15.126 3.780 6.545 1.00 93.62 89 ILE A C 1
ATOM 683 O O . ILE A 1 89 ? -14.593 3.078 5.692 1.00 93.62 89 ILE A O 1
ATOM 687 N N . ILE A 1 90 ? -14.508 4.828 7.100 1.00 95.62 90 ILE A N 1
ATOM 688 C CA . ILE A 1 90 ? -13.149 5.250 6.726 1.00 95.62 90 ILE A CA 1
ATOM 689 C C . ILE A 1 90 ? -12.139 4.118 6.932 1.00 95.62 90 ILE A C 1
ATOM 691 O O . ILE A 1 90 ? -11.322 3.864 6.050 1.00 95.62 90 ILE A O 1
ATOM 695 N N . LEU A 1 91 ? -12.211 3.404 8.059 1.00 95.94 91 LEU A N 1
ATOM 696 C CA . LEU A 1 91 ? -11.342 2.258 8.324 1.00 95.94 91 LEU A CA 1
ATOM 697 C C . LEU A 1 91 ? -11.512 1.162 7.265 1.00 95.94 91 LEU A C 1
ATOM 699 O O . LEU A 1 91 ? -10.515 0.666 6.745 1.00 95.94 91 LEU A O 1
ATOM 703 N N . VAL A 1 92 ? -12.753 0.806 6.919 1.00 96.00 92 VAL A N 1
ATOM 704 C CA . VAL A 1 92 ? -13.033 -0.196 5.878 1.00 96.00 92 VAL A CA 1
ATOM 705 C C . VAL A 1 92 ? -12.506 0.261 4.518 1.00 96.00 92 VAL A C 1
ATOM 707 O O . VAL A 1 92 ? -11.846 -0.520 3.841 1.00 96.00 92 VAL A O 1
ATOM 710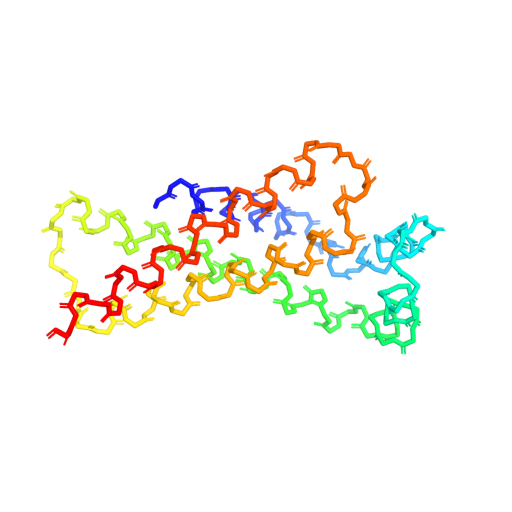 N N . LEU A 1 93 ? -12.717 1.522 4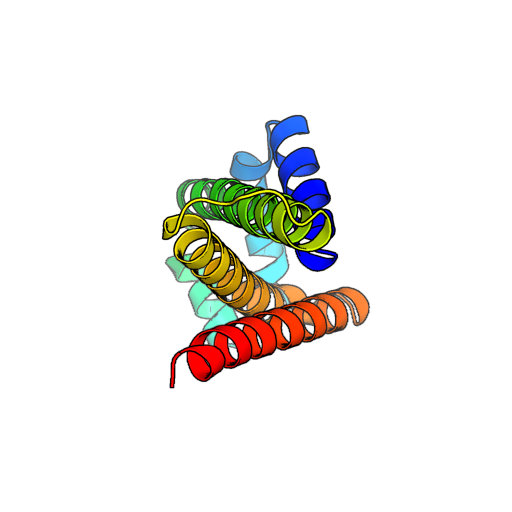.136 1.00 97.19 93 LEU A N 1
ATOM 711 C CA . LEU A 1 93 ? -12.183 2.068 2.885 1.00 97.19 93 LEU A CA 1
ATOM 712 C C . LEU A 1 93 ? -10.649 2.044 2.864 1.00 97.19 93 LEU A C 1
ATOM 714 O O . LEU A 1 93 ? -10.060 1.614 1.877 1.00 97.19 93 LEU A O 1
ATOM 718 N N . GLY A 1 94 ? -9.991 2.441 3.956 1.00 97.88 94 GLY A N 1
ATOM 719 C CA . GLY A 1 94 ? -8.532 2.381 4.074 1.00 97.88 94 GLY A CA 1
ATOM 720 C C . GLY A 1 94 ? -7.989 0.953 3.977 1.00 97.88 94 GLY A C 1
ATOM 721 O O . GLY A 1 94 ? -6.955 0.724 3.348 1.00 97.88 94 GLY A O 1
ATOM 722 N N . LEU A 1 95 ? -8.701 -0.023 4.549 1.00 98.12 95 LEU A N 1
ATOM 723 C CA . LEU A 1 95 ? -8.362 -1.439 4.410 1.00 98.12 95 LEU A CA 1
ATOM 724 C C . LEU A 1 95 ? -8.510 -1.913 2.960 1.00 98.12 95 LEU A C 1
ATOM 726 O O . LEU A 1 95 ? -7.607 -2.575 2.463 1.00 98.12 95 LEU A O 1
ATOM 730 N N . LEU A 1 96 ? -9.601 -1.551 2.278 1.00 98.25 96 LEU A N 1
ATOM 731 C CA . LEU A 1 96 ? -9.838 -1.919 0.878 1.00 98.25 96 LEU A CA 1
ATOM 732 C C . LEU A 1 96 ? -8.785 -1.325 -0.061 1.00 98.25 96 LEU A C 1
ATOM 734 O O . LEU A 1 96 ? -8.247 -2.045 -0.898 1.00 98.25 96 LEU A O 1
ATOM 738 N N . VAL A 1 97 ? -8.435 -0.047 0.112 1.00 98.25 97 VAL A N 1
ATOM 739 C CA . VAL A 1 97 ? -7.335 0.580 -0.639 1.00 98.25 97 VAL A CA 1
ATOM 740 C C . VAL A 1 97 ? -6.030 -0.174 -0.396 1.00 98.25 97 VAL A C 1
ATOM 742 O O . VAL A 1 97 ? -5.328 -0.506 -1.345 1.00 98.25 97 VAL A O 1
ATOM 745 N N . GLY A 1 98 ? -5.735 -0.518 0.859 1.00 98.00 98 GLY A N 1
ATOM 746 C CA . GLY A 1 98 ? -4.573 -1.331 1.199 1.00 98.00 98 GLY A CA 1
ATOM 747 C C . GLY A 1 98 ? -4.560 -2.702 0.512 1.00 98.00 98 GLY A C 1
ATOM 748 O O . GLY A 1 98 ? -3.524 -3.097 -0.017 1.00 98.00 98 GLY A O 1
ATOM 749 N N . VAL A 1 99 ? -5.696 -3.409 0.485 1.00 98.50 99 VAL A N 1
ATOM 750 C CA . VAL A 1 99 ? -5.830 -4.707 -0.202 1.00 98.50 99 VAL A CA 1
ATOM 751 C C . VAL A 1 99 ? -5.521 -4.555 -1.688 1.00 98.50 99 VAL A C 1
ATOM 753 O O . VAL A 1 99 ? -4.717 -5.315 -2.223 1.00 98.50 99 VAL A O 1
ATOM 756 N N . ILE A 1 100 ? -6.122 -3.556 -2.339 1.00 98.38 100 ILE A N 1
ATOM 757 C CA . ILE A 1 100 ? -5.933 -3.294 -3.769 1.00 98.38 100 ILE A CA 1
ATOM 758 C C . ILE A 1 100 ? -4.463 -2.976 -4.066 1.00 98.38 100 ILE A C 1
ATOM 760 O O . ILE A 1 100 ? -3.881 -3.569 -4.971 1.00 98.38 100 ILE A O 1
ATOM 764 N N . LEU A 1 101 ? -3.841 -2.087 -3.286 1.00 98.19 101 LEU A N 1
ATOM 765 C CA . LEU A 1 101 ? -2.442 -1.706 -3.485 1.00 98.19 101 LEU A CA 1
ATOM 766 C C . LEU A 1 101 ? -1.487 -2.884 -3.283 1.00 98.19 101 LEU A C 1
ATOM 768 O O . LEU A 1 101 ? -0.628 -3.108 -4.129 1.00 98.19 101 LEU A O 1
ATOM 772 N N . ASN A 1 102 ? -1.653 -3.671 -2.215 1.00 98.50 102 ASN A N 1
ATOM 773 C CA . ASN A 1 102 ? -0.808 -4.846 -1.992 1.00 98.50 102 ASN A CA 1
ATOM 774 C C . ASN A 1 102 ? -0.982 -5.897 -3.092 1.00 98.50 102 ASN A C 1
ATOM 776 O O . ASN A 1 102 ? -0.006 -6.539 -3.470 1.00 98.50 102 ASN A O 1
ATOM 780 N N . LEU A 1 103 ? -2.196 -6.064 -3.631 1.00 98.19 103 LEU A N 1
ATOM 781 C CA . LEU A 1 103 ? -2.433 -6.975 -4.750 1.00 98.19 103 LEU A CA 1
ATOM 782 C C . LEU A 1 103 ? -1.691 -6.501 -6.005 1.00 98.19 103 LEU A C 1
ATOM 784 O O . LEU A 1 103 ? -0.958 -7.277 -6.612 1.00 98.19 103 LEU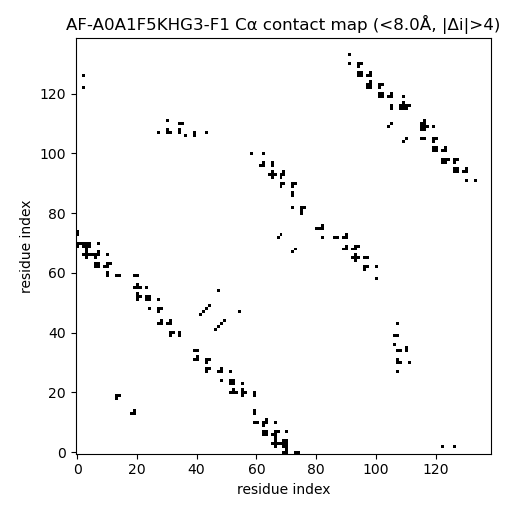 A O 1
ATOM 788 N N . ILE A 1 104 ? -1.828 -5.220 -6.357 1.00 97.44 104 ILE A N 1
ATOM 789 C CA . ILE A 1 104 ? -1.134 -4.624 -7.506 1.00 97.44 104 ILE A CA 1
ATOM 790 C C . ILE A 1 104 ? 0.385 -4.725 -7.326 1.00 97.44 104 ILE A C 1
ATOM 792 O O . ILE A 1 104 ? 1.092 -5.136 -8.240 1.00 97.44 104 ILE A O 1
ATOM 796 N N . PHE A 1 105 ? 0.910 -4.398 -6.145 1.00 97.62 105 PHE A N 1
ATOM 797 C CA . PHE A 1 105 ? 2.348 -4.455 -5.876 1.00 97.62 105 PHE A CA 1
ATOM 798 C C . PHE A 1 105 ? 2.891 -5.879 -5.841 1.00 97.62 105 PHE A C 1
ATOM 800 O O . PHE A 1 105 ? 4.003 -6.110 -6.313 1.00 97.62 105 PHE A O 1
ATOM 807 N N . PHE A 1 106 ? 2.117 -6.846 -5.350 1.00 98.25 106 PHE A N 1
ATOM 808 C CA . PHE A 1 106 ? 2.469 -8.257 -5.451 1.00 98.25 106 PHE A CA 1
ATOM 809 C C . PHE A 1 106 ? 2.606 -8.686 -6.917 1.00 98.25 106 PHE A C 1
ATOM 811 O O . PHE A 1 106 ? 3.629 -9.250 -7.301 1.00 98.25 106 PHE A O 1
ATOM 818 N N . LEU A 1 107 ? 1.613 -8.368 -7.749 1.00 98.12 107 LEU A N 1
ATOM 819 C CA . LEU A 1 107 ? 1.604 -8.745 -9.163 1.00 98.12 107 LEU A CA 1
ATOM 820 C C . LEU A 1 107 ? 2.722 -8.050 -9.949 1.00 98.12 107 LEU A C 1
ATOM 822 O O . LEU A 1 107 ? 3.447 -8.704 -10.699 1.00 98.12 107 LEU A O 1
ATOM 826 N N . ALA A 1 108 ? 2.911 -6.748 -9.741 1.00 97.81 108 ALA A N 1
ATOM 827 C CA . ALA A 1 108 ? 3.893 -5.954 -10.470 1.00 97.81 108 ALA A CA 1
ATOM 828 C C . ALA A 1 108 ? 5.337 -6.197 -9.993 1.00 97.81 108 ALA A C 1
ATOM 830 O O . ALA A 1 108 ? 6.254 -6.280 -10.816 1.00 97.81 108 ALA A O 1
ATOM 831 N N . ALA A 1 109 ? 5.548 -6.318 -8.678 1.00 97.94 109 ALA A N 1
ATOM 832 C CA . ALA A 1 109 ? 6.867 -6.243 -8.047 1.00 97.94 109 ALA A CA 1
ATOM 833 C C . ALA A 1 109 ? 7.218 -7.425 -7.132 1.00 97.94 109 ALA A C 1
ATOM 835 O O . ALA A 1 109 ? 8.369 -7.519 -6.704 1.00 97.94 109 ALA A O 1
ATOM 836 N N . GLY A 1 110 ? 6.291 -8.339 -6.832 1.00 97.44 110 GLY A N 1
ATOM 837 C CA . GLY A 1 110 ? 6.538 -9.471 -5.928 1.00 97.44 110 GLY A CA 1
ATOM 838 C C . GLY A 1 110 ? 7.741 -10.317 -6.352 1.00 97.44 110 GLY A C 1
ATOM 839 O O . GLY A 1 110 ? 8.587 -10.646 -5.530 1.00 97.44 110 GLY A O 1
ATOM 840 N N . TRP A 1 111 ? 7.9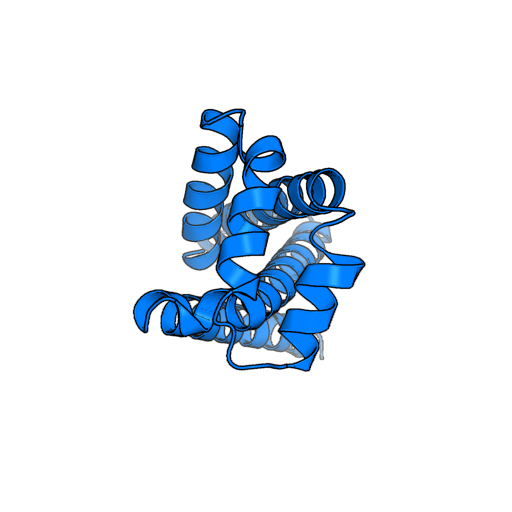11 -10.534 -7.657 1.00 97.12 111 TRP A N 1
ATOM 841 C CA . TRP A 1 111 ? 9.037 -11.285 -8.224 1.00 97.12 111 TRP A CA 1
ATOM 842 C C . TRP A 1 111 ? 10.421 -10.650 -7.987 1.00 97.12 111 TRP A C 1
ATOM 844 O O . TRP A 1 111 ? 11.440 -11.305 -8.202 1.00 97.12 111 TRP A O 1
ATOM 854 N N . THR A 1 112 ? 10.494 -9.378 -7.579 1.00 97.38 112 THR A N 1
ATOM 855 C CA . THR A 1 112 ? 11.771 -8.655 -7.449 1.00 97.38 112 THR A CA 1
ATOM 856 C C . THR A 1 112 ? 12.597 -9.095 -6.241 1.00 97.38 112 THR A C 1
ATOM 858 O O . THR A 1 112 ? 13.823 -8.980 -6.273 1.00 97.38 112 THR A O 1
ATOM 861 N N . SER A 1 113 ? 11.953 -9.603 -5.186 1.00 97.19 113 SER A N 1
ATOM 862 C CA . SER A 1 113 ? 12.613 -10.258 -4.055 1.00 97.19 113 SER A CA 1
ATOM 863 C C . SER A 1 113 ? 11.608 -11.055 -3.211 1.00 97.19 113 SER A C 1
ATOM 865 O O . SER A 1 113 ? 10.465 -10.614 -3.060 1.00 97.19 113 SER A O 1
ATOM 867 N N . PRO A 1 114 ? 12.037 -12.141 -2.534 1.00 96.62 114 PRO A N 1
ATOM 868 C CA . PRO A 1 114 ? 11.171 -12.880 -1.608 1.00 96.62 114 PRO A CA 1
ATOM 869 C C . PRO A 1 114 ? 10.584 -12.009 -0.487 1.00 96.62 114 PRO A C 1
ATOM 871 O O . PRO A 1 114 ? 9.471 -12.242 -0.018 1.00 96.62 114 PRO A O 1
ATOM 874 N N . SER A 1 115 ? 11.316 -10.974 -0.057 1.00 96.50 115 SER A N 1
ATOM 875 C CA . SER A 1 115 ? 10.835 -10.017 0.943 1.00 96.50 115 SER A CA 1
ATOM 876 C C . SER A 1 115 ? 9.700 -9.138 0.415 1.00 96.50 115 SER A C 1
ATOM 878 O O . SER A 1 115 ? 8.727 -8.921 1.134 1.00 96.50 115 SER A O 1
ATOM 880 N N . THR A 1 116 ? 9.792 -8.662 -0.831 1.00 96.25 116 THR A N 1
ATOM 881 C CA . THR A 1 116 ? 8.742 -7.851 -1.466 1.00 96.25 116 THR A CA 1
ATOM 882 C C . THR A 1 116 ? 7.479 -8.679 -1.645 1.00 96.25 116 THR A C 1
ATOM 884 O O . THR A 1 1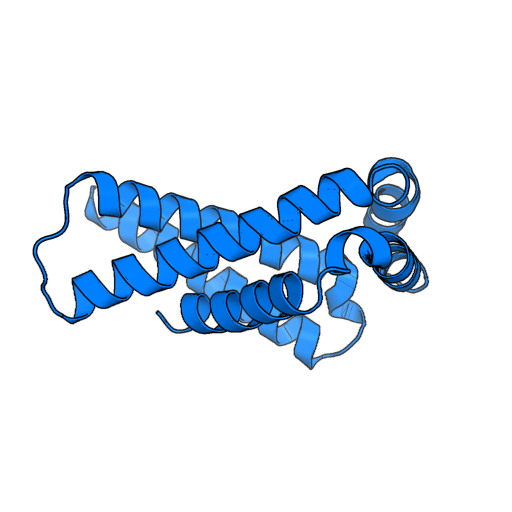16 ? 6.387 -8.223 -1.314 1.00 96.25 116 THR A O 1
ATOM 887 N N . GLU A 1 117 ? 7.626 -9.918 -2.108 1.00 96.75 117 GLU A N 1
ATOM 888 C CA . GLU A 1 117 ? 6.529 -10.873 -2.219 1.00 96.75 117 GLU A CA 1
ATOM 889 C C . GLU A 1 117 ? 5.831 -11.095 -0.869 1.00 96.75 117 GLU A C 1
ATOM 891 O O . GLU A 1 117 ? 4.630 -10.850 -0.728 1.00 96.75 117 GLU A O 1
ATOM 896 N N . SER A 1 118 ? 6.607 -11.486 0.145 1.00 97.31 118 SER A N 1
ATOM 897 C CA . SER A 1 118 ? 6.091 -11.863 1.462 1.00 97.31 118 SER A CA 1
ATOM 898 C C . SER A 1 118 ? 5.391 -10.703 2.165 1.00 97.31 118 SER A C 1
ATOM 900 O O . SER A 1 118 ? 4.328 -10.893 2.754 1.00 97.31 118 SER A O 1
ATOM 902 N N . VAL A 1 119 ? 5.954 -9.491 2.098 1.00 96.44 119 VAL A N 1
ATOM 903 C CA . VAL A 1 119 ? 5.354 -8.308 2.732 1.00 96.44 119 VAL A CA 1
ATOM 904 C C . VAL A 1 119 ? 4.006 -7.978 2.096 1.00 96.44 119 VAL A C 1
ATOM 906 O O . VAL A 1 119 ? 3.035 -7.799 2.832 1.00 96.44 119 VAL A O 1
ATOM 909 N N . ASN A 1 120 ? 3.915 -7.959 0.761 1.00 97.50 120 ASN A N 1
ATOM 910 C CA . ASN A 1 120 ? 2.649 -7.676 0.082 1.00 97.50 120 ASN A CA 1
ATOM 911 C C . ASN A 1 120 ? 1.589 -8.740 0.404 1.00 97.50 120 ASN A C 1
ATOM 913 O O . ASN A 1 120 ? 0.455 -8.388 0.722 1.00 97.50 120 ASN A O 1
ATOM 917 N N . LEU A 1 121 ? 1.950 -10.029 0.403 1.00 97.38 121 LEU A N 1
ATOM 918 C CA . LEU A 1 121 ? 1.022 -11.115 0.741 1.00 97.38 121 LEU A CA 1
ATOM 919 C C . LEU A 1 121 ? 0.517 -11.033 2.185 1.00 97.38 121 LEU A C 1
ATOM 921 O O . LEU A 1 121 ? -0.686 -11.137 2.426 1.00 97.38 121 LEU A O 1
ATOM 925 N N . ILE A 1 122 ? 1.413 -10.817 3.153 1.00 97.81 122 ILE A N 1
ATOM 926 C CA . ILE A 1 122 ? 1.036 -10.723 4.569 1.00 97.81 122 ILE A CA 1
ATOM 927 C C . ILE A 1 122 ? 0.152 -9.496 4.802 1.00 97.81 122 ILE A C 1
ATOM 929 O O . ILE A 1 122 ? -0.873 -9.591 5.479 1.00 97.81 122 ILE A O 1
ATOM 933 N N . MET A 1 123 ? 0.511 -8.343 4.230 1.00 97.81 123 MET A N 1
ATOM 934 C CA . MET A 1 123 ? -0.290 -7.127 4.367 1.00 97.81 123 MET A CA 1
ATOM 935 C C . MET A 1 123 ? -1.663 -7.278 3.707 1.00 97.81 123 MET A C 1
ATOM 937 O O . MET A 1 123 ? -2.662 -6.911 4.331 1.00 97.81 123 MET A O 1
ATOM 941 N N . LEU A 1 124 ? -1.729 -7.882 2.516 1.00 97.88 124 LEU A N 1
ATOM 942 C CA . LEU A 1 124 ? -2.978 -8.213 1.832 1.00 97.88 124 LEU A CA 1
ATOM 943 C C . LEU A 1 124 ? -3.862 -9.112 2.699 1.00 97.88 124 LEU A C 1
ATOM 945 O O . LEU A 1 124 ? -5.027 -8.786 2.921 1.00 97.88 124 LEU A O 1
ATOM 949 N N . ALA A 1 125 ? -3.311 -10.203 3.238 1.00 97.88 125 ALA A N 1
ATOM 950 C CA . ALA A 1 125 ? -4.055 -11.147 4.065 1.00 97.88 125 ALA A CA 1
ATOM 951 C C . ALA A 1 125 ? -4.596 -10.484 5.339 1.00 97.88 125 ALA A C 1
ATOM 953 O O . ALA A 1 125 ? -5.788 -10.587 5.632 1.00 97.88 125 ALA A O 1
ATOM 954 N N . ILE A 1 126 ? -3.751 -9.742 6.067 1.00 97.44 126 ILE A N 1
ATOM 955 C CA . ILE A 1 126 ? -4.153 -9.019 7.283 1.00 97.44 126 ILE A CA 1
ATOM 956 C C . ILE A 1 126 ? -5.297 -8.048 6.979 1.00 97.44 126 ILE A C 1
ATOM 958 O O . ILE A 1 126 ? -6.279 -7.991 7.720 1.00 97.44 126 ILE A O 1
ATOM 962 N N . GLN A 1 127 ? -5.181 -7.274 5.899 1.00 97.69 127 GLN A N 1
ATOM 963 C CA . GLN A 1 127 ? -6.185 -6.272 5.561 1.00 97.69 127 GLN A CA 1
ATOM 964 C C . GLN A 1 127 ? -7.491 -6.912 5.077 1.00 97.69 127 GLN A C 1
ATOM 966 O O . GLN A 1 127 ? -8.558 -6.492 5.521 1.00 97.69 127 GLN A O 1
ATOM 971 N N . ALA A 1 128 ? -7.428 -7.963 4.256 1.00 97.06 128 ALA A N 1
ATOM 972 C CA . ALA A 1 128 ? -8.607 -8.698 3.800 1.00 97.06 128 ALA A CA 1
ATOM 973 C C . ALA A 1 128 ? -9.364 -9.350 4.969 1.00 97.06 128 ALA A C 1
ATOM 975 O O . ALA A 1 128 ? -10.581 -9.193 5.087 1.00 97.06 128 ALA A O 1
ATOM 976 N N . ILE A 1 129 ? -8.647 -10.009 5.887 1.00 96.88 129 ILE A N 1
ATOM 977 C CA . ILE A 1 129 ? -9.235 -10.594 7.100 1.00 96.88 129 ILE A CA 1
ATOM 978 C C . ILE A 1 129 ? -9.890 -9.505 7.954 1.00 96.88 129 ILE A C 1
ATOM 980 O O . ILE A 1 129 ? -11.007 -9.696 8.438 1.00 96.88 129 ILE A O 1
ATOM 984 N N . ALA A 1 130 ? -9.240 -8.349 8.115 1.00 95.38 130 ALA A N 1
ATOM 985 C CA . ALA A 1 130 ? -9.792 -7.236 8.879 1.00 95.38 130 ALA A CA 1
ATOM 986 C C . ALA A 1 130 ? -11.084 -6.684 8.254 1.00 95.38 130 ALA A C 1
ATOM 988 O O . ALA A 1 130 ? -12.048 -6.461 8.986 1.00 95.38 130 ALA A O 1
ATOM 989 N N . VAL A 1 131 ? -11.150 -6.531 6.923 1.00 95.62 131 VAL A N 1
ATOM 990 C CA . VAL A 1 131 ? -12.389 -6.137 6.224 1.00 95.62 131 VAL A CA 1
ATOM 991 C C . VAL A 1 131 ? -13.508 -7.121 6.547 1.00 95.62 131 VAL A C 1
ATOM 993 O O . VAL A 1 131 ? -14.557 -6.714 7.045 1.00 95.62 131 VAL A O 1
ATOM 996 N N . VAL A 1 132 ? -13.278 -8.419 6.329 1.00 95.06 132 VAL A N 1
ATOM 997 C CA . VAL A 1 132 ? -14.293 -9.460 6.559 1.00 95.06 132 VAL A CA 1
ATOM 998 C C . VAL A 1 132 ? -14.740 -9.485 8.020 1.00 95.06 132 VAL A C 1
ATOM 1000 O O . VAL A 1 132 ? -15.935 -9.556 8.298 1.00 95.06 132 VAL A O 1
ATOM 1003 N N . SER A 1 133 ? -13.800 -9.371 8.957 1.00 93.00 133 SER A N 1
ATOM 1004 C CA . SER A 1 133 ? -14.082 -9.372 10.397 1.00 93.00 133 SER A CA 1
ATOM 1005 C C . SER A 1 133 ? -14.963 -8.192 10.801 1.00 93.00 133 SER A C 1
ATOM 1007 O O . SER A 1 133 ? -15.938 -8.361 11.532 1.00 93.00 133 SER A O 1
ATOM 1009 N N . ILE A 1 134 ? -14.667 -6.996 10.283 1.00 90.50 134 ILE A N 1
ATOM 1010 C CA . ILE A 1 134 ? -15.458 -5.795 10.556 1.00 90.50 134 ILE A CA 1
ATOM 1011 C C . ILE A 1 134 ? -16.850 -5.908 9.930 1.00 90.50 134 ILE A C 1
ATOM 1013 O O . ILE A 1 134 ? -17.815 -5.481 10.557 1.00 90.50 134 ILE A O 1
ATOM 1017 N N . LEU A 1 135 ? -16.984 -6.461 8.725 1.00 88.38 135 LEU A N 1
ATOM 1018 C CA . LEU A 1 135 ? -18.294 -6.623 8.087 1.00 88.38 135 LEU A CA 1
ATOM 1019 C C . LEU A 1 135 ? -19.156 -7.666 8.810 1.00 88.38 135 LEU A C 1
ATOM 1021 O O . LEU A 1 135 ? -20.344 -7.431 9.009 1.00 88.38 135 LEU A O 1
ATOM 1025 N N . ARG A 1 136 ? -18.556 -8.766 9.282 1.00 89.88 136 ARG A N 1
ATOM 1026 C CA . ARG A 1 136 ? -19.262 -9.824 10.024 1.00 89.88 136 ARG A CA 1
ATOM 1027 C C . ARG A 1 136 ? -19.759 -9.390 11.396 1.00 89.88 136 ARG A C 1
ATOM 1029 O O . ARG A 1 136 ? -20.804 -9.847 11.811 1.00 89.88 136 ARG A O 1
ATOM 1036 N N . GLN A 1 137 ? -19.079 -8.470 12.075 1.00 78.94 137 GLN A N 1
ATOM 1037 C CA . GLN A 1 137 ? -19.566 -7.912 13.347 1.00 78.94 137 GLN A CA 1
ATOM 1038 C C . GLN A 1 137 ? -20.864 -7.085 13.217 1.00 78.94 137 GLN A C 1
ATOM 1040 O O . GLN A 1 137 ? -21.356 -6.584 14.224 1.00 78.94 137 GLN A O 1
ATOM 1045 N N . LYS A 1 138 ? -21.365 -6.836 11.997 1.00 56.59 138 LYS A N 1
ATOM 1046 C CA . LYS A 1 138 ? -22.663 -6.181 11.757 1.00 56.59 138 LYS A CA 1
ATOM 1047 C C . LYS A 1 138 ? -23.782 -7.162 11.362 1.00 56.59 138 LYS A C 1
ATOM 1049 O O . LYS A 1 138 ? -24.892 -6.686 11.140 1.00 56.59 138 LYS A O 1
ATOM 1054 N N . ALA A 1 139 ? -23.492 -8.461 11.240 1.00 46.94 139 ALA A N 1
ATOM 1055 C CA . ALA A 1 139 ? -24.461 -9.531 10.979 1.00 46.94 139 ALA A CA 1
ATOM 1056 C C . ALA A 1 139 ? -24.709 -10.332 12.263 1.00 46.94 139 ALA A C 1
ATOM 1058 O O . ALA A 1 139 ? -25.861 -10.773 12.447 1.00 46.94 139 ALA A O 1
#

Organism: NCBI:txid1797776

Foldseek 3Di:
DVLLVVLVVVLCVCVVVVCQLVCQLVVLVVLLPDQPDVVLNCCSVPPCNVCSNVVSVVLSVLSVLLNCLCPVLVVCVVVVPDDDPCSLVSNLSSLVSLLVVLVNQLRRPVVVDVVSNVVSVVSNVVSVVVNVVSVVVVD

Solvent-accessible surface area (backbone atoms only — not comparable to full-atom values): 7017 Å² total; per-residue (Å²): 74,72,68,12,52,54,29,37,55,52,28,50,53,39,60,75,64,76,43,49,36,78,50,33,39,65,52,44,52,58,31,39,73,74,42,89,47,69,67,58,29,48,43,34,64,73,50,45,44,83,37,18,57,62,52,26,48,51,50,51,51,46,34,40,47,18,10,49,27,26,29,54,49,41,47,34,58,74,70,68,47,93,70,61,83,64,47,61,55,46,32,45,51,17,29,51,48,44,28,54,50,24,50,52,45,31,72,47,42,13,88,77,36,75,65,50,28,49,51,22,51,51,53,24,50,55,28,49,52,50,46,54,54,61,57,54,77,75,111

Nearest PDB structures (foldseek):
  1i4d-assembly1_B  TM=3.422E-01  e=9.048E+00  Homo sapiens
  1i4d-assembly1_A  TM=2.589E-01  e=5.803E+00  Homo sapiens

Radius of gyration: 16.07 Å; Cα contacts (8 Å, |Δi|>4): 161; chains: 1; bounding box: 37×29×46 Å